Protein AF-A0A445FEH7-F1 (afdb_monomer_lite)

Foldseek 3Di:
DVVLQVVLVCCLVPVPDPPVVVVPVVNVVSNVVSVVVVVVVVVVVVVVVVVCVVPPDDCVVCPPVD

Structure (mmCIF, N/CA/C/O backbone):
data_AF-A0A445FEH7-F1
#
_entry.id   AF-A0A445FEH7-F1
#
loop_
_atom_site.group_PDB
_atom_site.id
_atom_site.type_symbol
_atom_site.label_atom_id
_atom_site.label_alt_id
_atom_site.label_comp_id
_atom_site.label_asym_id
_atom_site.label_entity_id
_atom_site.label_seq_id
_atom_site.pdbx_PDB_ins_code
_atom_site.Cartn_x
_atom_site.Cartn_y
_atom_site.Cartn_z
_atom_site.occupancy
_atom_site.B_iso_or_equiv
_atom_site.auth_seq_id
_atom_site.auth_comp_id
_atom_site.auth_asym_id
_atom_site.auth_atom_id
_atom_site.pdbx_PDB_model_num
ATOM 1 N N . GLY A 1 1 ? -2.906 -4.088 2.553 1.00 94.81 1 GLY A N 1
ATOM 2 C CA . GLY A 1 1 ? -1.650 -3.397 2.895 1.00 94.81 1 GLY A CA 1
ATOM 3 C C . GLY A 1 1 ? -0.445 -4.167 2.411 1.00 94.81 1 GLY A C 1
ATOM 4 O O . GLY A 1 1 ? 0.060 -3.857 1.348 1.00 94.81 1 GLY A O 1
ATOM 5 N N . SER A 1 2 ? -0.028 -5.217 3.117 1.00 97.56 2 SER A N 1
ATOM 6 C CA . SER A 1 2 ? 1.215 -5.957 2.828 1.00 97.56 2 SER A CA 1
ATOM 7 C C . SER A 1 2 ? 1.360 -6.446 1.381 1.00 97.56 2 SER A C 1
ATOM 9 O O . SER A 1 2 ? 2.445 -6.369 0.818 1.00 97.56 2 SER A O 1
ATOM 11 N N . LEU A 1 3 ? 0.270 -6.868 0.730 1.00 98.25 3 LEU A N 1
ATOM 12 C CA . LEU A 1 3 ? 0.316 -7.253 -0.687 1.00 98.25 3 LEU A CA 1
ATOM 13 C C . LEU A 1 3 ? 0.720 -6.099 -1.619 1.00 98.25 3 LEU A C 1
ATOM 15 O O . LEU A 1 3 ? 1.419 -6.343 -2.593 1.00 98.25 3 LEU A O 1
ATOM 19 N N . THR A 1 4 ? 0.353 -4.847 -1.325 1.00 98.19 4 THR A N 1
ATOM 20 C CA . THR A 1 4 ? 0.767 -3.704 -2.162 1.00 98.19 4 THR A CA 1
ATOM 21 C C . THR A 1 4 ? 2.269 -3.445 -2.029 1.00 98.19 4 THR A C 1
ATOM 23 O O . THR A 1 4 ? 2.918 -3.084 -3.004 1.00 98.19 4 THR A O 1
ATOM 26 N N . ILE A 1 5 ? 2.840 -3.703 -0.846 1.00 98.50 5 ILE A N 1
ATOM 27 C CA . ILE A 1 5 ? 4.289 -3.659 -0.602 1.00 98.50 5 ILE A CA 1
ATOM 28 C C . ILE A 1 5 ? 4.993 -4.765 -1.393 1.00 98.50 5 ILE A C 1
ATOM 30 O O . ILE A 1 5 ? 6.019 -4.511 -2.019 1.00 98.50 5 ILE A O 1
ATOM 34 N N . VAL A 1 6 ? 4.437 -5.980 -1.419 1.00 98.50 6 VAL A N 1
ATOM 35 C CA . VAL A 1 6 ? 4.968 -7.078 -2.244 1.00 98.50 6 VAL A CA 1
ATOM 36 C C . VAL A 1 6 ? 4.933 -6.709 -3.728 1.00 98.50 6 VAL A C 1
ATOM 38 O O . VAL A 1 6 ? 5.926 -6.899 -4.425 1.00 98.50 6 VAL A O 1
ATOM 41 N N . VAL A 1 7 ? 3.837 -6.109 -4.204 1.00 98.56 7 VAL A N 1
ATOM 42 C CA . VAL A 1 7 ? 3.743 -5.582 -5.574 1.00 98.56 7 VAL A CA 1
ATOM 43 C C . VAL A 1 7 ? 4.839 -4.547 -5.844 1.00 98.56 7 VAL A C 1
ATOM 45 O O . VAL A 1 7 ? 5.486 -4.641 -6.882 1.00 98.56 7 VAL A O 1
ATOM 48 N N . ALA A 1 8 ? 5.123 -3.629 -4.912 1.00 98.50 8 ALA A N 1
ATOM 49 C CA . ALA A 1 8 ? 6.214 -2.660 -5.062 1.00 98.50 8 ALA A CA 1
ATOM 50 C C . ALA A 1 8 ? 7.571 -3.352 -5.292 1.00 98.50 8 ALA A C 1
ATOM 52 O O . ALA A 1 8 ? 8.295 -3.017 -6.231 1.00 98.50 8 ALA A O 1
ATOM 53 N N . HIS A 1 9 ? 7.892 -4.363 -4.478 1.00 98.69 9 HIS A N 1
ATOM 54 C CA . HIS A 1 9 ? 9.141 -5.121 -4.594 1.00 98.69 9 HIS A CA 1
ATOM 55 C C . HIS A 1 9 ? 9.208 -5.936 -5.893 1.00 98.69 9 HIS A C 1
ATOM 57 O O . HIS A 1 9 ? 10.252 -5.966 -6.550 1.00 98.69 9 HIS A O 1
ATOM 63 N N . HIS A 1 10 ? 8.100 -6.562 -6.302 1.00 98.69 10 HIS A N 1
ATOM 64 C CA . HIS A 1 10 ? 8.031 -7.300 -7.561 1.00 98.69 10 HIS A CA 1
ATOM 65 C C . HIS A 1 10 ? 8.146 -6.383 -8.779 1.00 98.69 10 HIS A C 1
ATOM 67 O O . HIS A 1 10 ? 8.902 -6.701 -9.681 1.00 98.69 10 HIS A O 1
ATOM 73 N N . MET A 1 11 ? 7.475 -5.231 -8.813 1.00 98.25 11 MET A N 1
ATOM 74 C CA . MET A 1 11 ? 7.554 -4.312 -9.957 1.00 98.25 11 MET A CA 1
ATOM 75 C C . MET A 1 11 ? 8.935 -3.665 -10.104 1.00 98.25 11 MET A C 1
ATOM 77 O O . MET A 1 11 ? 9.366 -3.396 -11.223 1.00 98.25 11 MET A O 1
ATOM 81 N N . TYR A 1 12 ? 9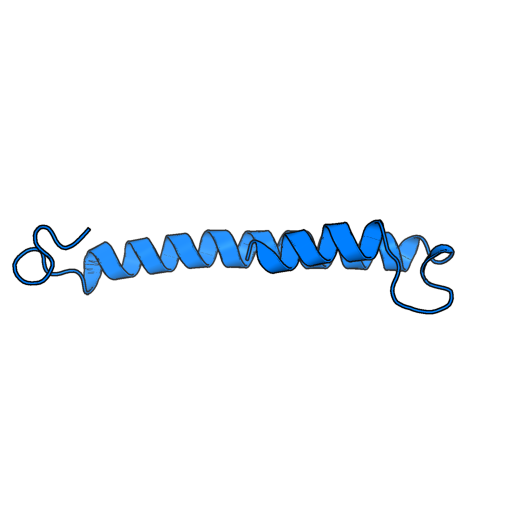.636 -3.428 -8.992 1.00 94.69 12 TYR A N 1
ATOM 82 C CA . TYR A 1 12 ? 11.017 -2.951 -9.026 1.00 94.69 12 TYR A CA 1
ATOM 83 C C . TYR A 1 12 ? 11.979 -4.018 -9.579 1.00 94.69 12 TYR A C 1
ATOM 85 O O . TYR A 1 12 ? 12.805 -3.701 -10.430 1.00 94.69 12 TYR A O 1
ATOM 93 N N . SER A 1 13 ? 11.859 -5.272 -9.132 1.00 97.81 13 SER A N 1
ATOM 94 C CA . SER A 1 13 ? 12.775 -6.366 -9.507 1.00 97.81 13 SER A CA 1
ATOM 95 C C . SER A 1 13 ? 12.425 -7.070 -10.824 1.00 97.81 13 SER A C 1
ATOM 97 O O . SER A 1 13 ? 13.310 -7.595 -11.495 1.00 97.81 13 SER A O 1
ATOM 99 N N . MET A 1 14 ? 11.150 -7.066 -11.210 1.00 98.25 14 MET A N 1
ATOM 100 C CA . MET A 1 14 ? 10.606 -7.688 -12.418 1.00 98.25 14 MET A CA 1
ATOM 101 C C . MET A 1 14 ? 9.694 -6.681 -13.142 1.00 98.25 14 MET A C 1
ATOM 103 O O . MET A 1 14 ? 8.471 -6.761 -13.007 1.00 98.25 14 MET A O 1
ATOM 107 N N . PRO A 1 15 ? 10.260 -5.711 -13.891 1.00 96.81 15 PRO A N 1
ATOM 108 C CA . PRO A 1 15 ? 9.489 -4.680 -14.587 1.00 96.81 15 PRO A CA 1
ATOM 109 C C . PRO A 1 15 ? 8.497 -5.301 -15.589 1.00 96.81 15 PRO A C 1
ATOM 111 O O . PRO A 1 15 ? 8.928 -5.878 -16.588 1.00 96.81 15 PRO A O 1
ATOM 114 N N . PRO A 1 16 ? 7.172 -5.192 -15.365 1.00 97.94 16 PRO A N 1
ATOM 115 C CA . PRO A 1 16 ? 6.187 -5.912 -16.173 1.00 97.94 16 PRO A CA 1
ATOM 116 C C . PRO A 1 16 ? 5.782 -5.167 -17.455 1.00 97.94 16 PRO A C 1
ATOM 118 O O . PRO A 1 16 ? 5.022 -5.704 -18.258 1.00 97.94 16 PRO A O 1
ATOM 121 N N . TYR A 1 17 ? 6.261 -3.932 -17.653 1.00 97.62 17 TYR A N 1
ATOM 122 C CA . TYR A 1 17 ? 5.886 -3.077 -18.780 1.00 97.62 17 TYR A CA 1
ATOM 123 C C . TYR A 1 17 ? 7.081 -2.791 -19.707 1.00 97.62 17 TYR A C 1
ATOM 125 O O . TYR A 1 17 ? 8.189 -2.554 -19.211 1.00 97.62 17 TYR A O 1
ATOM 133 N N . PRO A 1 18 ? 6.880 -2.765 -21.042 1.00 97.50 18 PRO A N 1
ATOM 134 C CA . PRO A 1 18 ? 7.926 -2.394 -21.994 1.00 97.50 18 PRO A CA 1
ATOM 135 C C . PRO A 1 18 ? 8.547 -1.032 -21.665 1.00 97.50 18 PRO A C 1
ATOM 137 O O . PRO A 1 18 ? 7.840 -0.097 -21.300 1.00 97.50 18 PRO A O 1
ATOM 140 N N . TYR A 1 19 ? 9.871 -0.930 -21.802 1.00 97.12 19 TYR A N 1
ATOM 141 C CA . TYR A 1 19 ? 10.674 0.276 -21.536 1.00 97.12 19 TYR A CA 1
ATOM 142 C C . TYR A 1 19 ? 10.675 0.798 -20.087 1.00 97.12 19 TYR A C 1
ATOM 144 O O . TYR A 1 19 ? 11.438 1.709 -19.783 1.00 97.12 19 TYR A O 1
ATOM 152 N N . LEU A 1 20 ? 9.930 0.194 -19.156 1.00 97.44 20 LEU A N 1
ATOM 153 C CA . LEU A 1 20 ? 9.921 0.634 -17.755 1.00 97.44 20 LEU A CA 1
ATOM 154 C C . LEU A 1 20 ? 11.298 0.494 -17.086 1.00 97.44 20 LEU A C 1
ATOM 156 O O . LEU A 1 20 ? 11.672 1.326 -16.269 1.00 97.44 20 LEU A O 1
ATOM 160 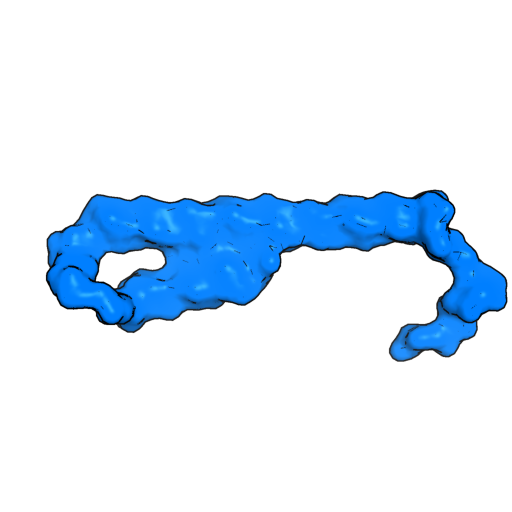N N . ALA A 1 21 ? 12.077 -0.527 -17.459 1.00 96.81 21 ALA A N 1
ATOM 161 C CA . ALA A 1 21 ? 13.400 -0.787 -16.881 1.00 96.81 21 ALA A CA 1
ATOM 162 C C . ALA A 1 21 ? 14.443 0.317 -17.162 1.00 96.81 21 ALA A C 1
ATOM 164 O O . ALA A 1 21 ? 15.480 0.353 -16.504 1.00 96.81 21 ALA A O 1
ATOM 165 N N . ILE A 1 22 ? 14.185 1.193 -18.140 1.00 97.50 22 ILE A N 1
ATOM 166 C CA . ILE A 1 22 ? 15.052 2.331 -18.484 1.00 97.50 22 ILE A CA 1
ATOM 167 C C . ILE A 1 22 ? 14.437 3.682 -18.091 1.00 97.50 22 ILE A C 1
ATOM 169 O O . ILE A 1 22 ? 15.101 4.710 -18.204 1.00 97.50 22 ILE A O 1
ATOM 173 N N . ASP A 1 23 ? 13.194 3.691 -17.604 1.00 98.25 23 ASP A N 1
ATOM 174 C CA . ASP A 1 23 ? 12.531 4.874 -17.056 1.00 98.25 23 ASP A CA 1
ATOM 175 C C . ASP A 1 23 ? 12.642 4.882 -15.521 1.00 98.25 23 ASP A C 1
ATOM 177 O O . ASP A 1 23 ? 11.747 4.459 -14.780 1.00 98.25 23 ASP A O 1
ATOM 181 N N . TYR A 1 24 ? 13.784 5.374 -15.035 1.00 97.56 24 TYR A N 1
ATOM 182 C CA . TYR A 1 24 ? 14.122 5.381 -13.608 1.00 97.56 24 TYR A CA 1
ATOM 183 C C . TYR A 1 24 ? 13.154 6.209 -12.753 1.00 97.56 24 TYR A C 1
ATOM 185 O O . TYR A 1 24 ? 12.880 5.856 -11.603 1.00 97.56 24 TYR A O 1
ATOM 193 N N . GLY A 1 25 ? 12.628 7.307 -13.305 1.00 98.56 25 GLY A N 1
ATOM 194 C CA . GLY A 1 25 ? 11.711 8.197 -12.595 1.00 98.56 25 GLY A CA 1
ATOM 195 C C . GLY A 1 25 ? 10.384 7.505 -12.307 1.00 98.56 25 GLY A C 1
ATOM 196 O O . GLY A 1 25 ? 9.910 7.511 -11.165 1.00 98.56 25 GLY A O 1
ATOM 197 N N . THR A 1 26 ? 9.822 6.841 -13.316 1.00 98.38 26 THR A N 1
ATOM 198 C CA . THR A 1 26 ? 8.585 6.073 -13.161 1.00 98.38 26 THR A CA 1
ATOM 199 C C . THR A 1 26 ? 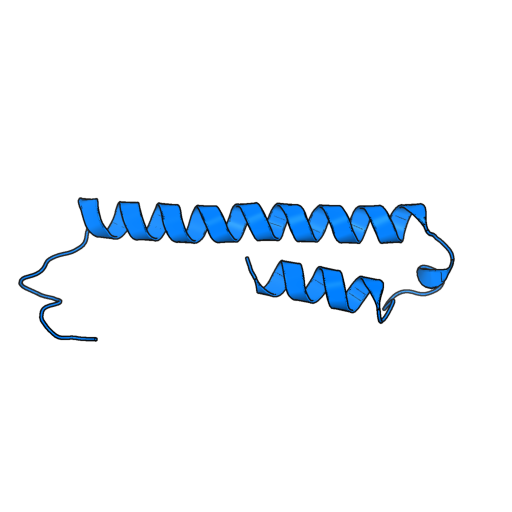8.782 4.875 -12.231 1.00 98.38 26 THR A C 1
ATOM 201 O O . THR A 1 26 ? 7.940 4.648 -11.361 1.00 98.38 26 THR A O 1
ATOM 204 N N . GLN A 1 27 ? 9.904 4.151 -12.321 1.00 98.44 27 GLN A N 1
ATOM 205 C CA . GLN A 1 27 ? 10.175 3.007 -11.439 1.00 98.44 27 GLN A CA 1
ATOM 206 C C . GLN A 1 27 ? 10.242 3.416 -9.956 1.00 98.44 27 GLN A C 1
ATOM 208 O O . GLN A 1 27 ? 9.582 2.797 -9.115 1.00 98.44 27 GLN A O 1
ATOM 213 N N . LEU A 1 28 ? 10.973 4.490 -9.630 1.00 98.50 28 LEU A N 1
ATOM 214 C CA . LEU A 1 28 ? 11.051 5.014 -8.263 1.00 98.50 28 LEU A CA 1
ATOM 215 C C . LEU A 1 28 ? 9.682 5.496 -7.768 1.00 98.50 28 LEU A C 1
ATOM 217 O O . LEU A 1 28 ? 9.296 5.208 -6.633 1.00 98.50 28 LEU A O 1
ATOM 221 N N . SER A 1 29 ? 8.942 6.199 -8.629 1.00 98.62 29 SER A N 1
ATOM 222 C CA . SER A 1 29 ? 7.627 6.756 -8.299 1.00 98.62 29 SER A CA 1
ATOM 223 C C . SER A 1 29 ? 6.605 5.657 -8.001 1.00 98.62 29 SER A C 1
ATOM 225 O O . SER A 1 29 ? 5.883 5.732 -7.008 1.00 98.62 29 SER A O 1
ATOM 227 N N . LEU A 1 30 ? 6.571 4.596 -8.813 1.00 98.50 30 LEU A N 1
ATOM 228 C CA . LEU A 1 30 ? 5.692 3.448 -8.591 1.00 98.50 30 LEU A CA 1
ATOM 229 C C . LEU A 1 30 ? 6.050 2.707 -7.302 1.00 98.50 30 LEU A C 1
ATOM 231 O O . LEU A 1 30 ? 5.143 2.359 -6.543 1.00 98.50 30 LEU A O 1
ATOM 235 N N . PHE A 1 31 ? 7.342 2.507 -7.024 1.00 98.75 31 PHE A N 1
ATOM 236 C CA . PHE A 1 31 ? 7.787 1.870 -5.787 1.00 98.75 31 PHE A CA 1
ATOM 237 C C . PHE A 1 31 ? 7.336 2.668 -4.558 1.00 98.75 31 PHE A C 1
ATOM 239 O O . PHE A 1 31 ? 6.618 2.137 -3.711 1.00 98.75 31 PHE A O 1
ATOM 246 N N . THR A 1 32 ? 7.680 3.960 -4.480 1.00 98.69 32 THR A N 1
ATOM 247 C CA . THR A 1 32 ? 7.311 4.801 -3.326 1.00 98.69 32 THR A CA 1
ATOM 248 C C . THR A 1 32 ? 5.794 4.904 -3.156 1.00 98.69 32 THR A C 1
ATOM 250 O O . THR A 1 32 ? 5.285 4.764 -2.044 1.00 98.69 32 THR A O 1
ATOM 253 N N . HIS A 1 33 ? 5.048 5.037 -4.256 1.00 98.69 33 HIS A N 1
ATOM 254 C CA . HIS A 1 33 ? 3.588 5.086 -4.236 1.00 98.69 33 HIS A CA 1
ATOM 255 C C . HIS A 1 33 ? 2.972 3.830 -3.597 1.00 98.69 33 HIS A C 1
ATOM 257 O O . HIS A 1 33 ? 2.178 3.933 -2.659 1.00 98.69 33 HIS A O 1
ATOM 263 N N . HIS A 1 34 ? 3.373 2.639 -4.051 1.00 98.62 34 HIS A N 1
ATOM 264 C CA . HIS A 1 34 ? 2.825 1.375 -3.547 1.00 98.62 34 HIS A CA 1
ATOM 265 C C . HIS A 1 34 ? 3.263 1.068 -2.108 1.00 98.62 34 HIS A C 1
ATOM 267 O O . HIS A 1 34 ? 2.480 0.487 -1.346 1.00 98.62 34 HIS A O 1
ATOM 273 N N . MET A 1 35 ? 4.474 1.488 -1.720 1.00 98.75 35 MET A N 1
ATOM 274 C CA . MET A 1 35 ? 4.969 1.397 -0.343 1.00 98.75 35 MET A CA 1
ATOM 275 C C . MET A 1 35 ? 4.124 2.247 0.611 1.00 98.75 35 MET A C 1
ATOM 277 O O . MET A 1 35 ? 3.658 1.741 1.633 1.00 98.75 35 MET A O 1
ATOM 281 N N . TRP A 1 36 ? 3.863 3.510 0.259 1.00 98.75 36 TRP A N 1
ATOM 282 C CA . TRP A 1 36 ? 3.058 4.412 1.086 1.00 98.75 36 TRP A CA 1
ATOM 283 C C . TRP A 1 36 ? 1.610 3.955 1.212 1.00 98.75 36 TRP A C 1
ATOM 285 O O . TRP A 1 36 ? 1.093 3.879 2.326 1.00 98.75 36 TRP A O 1
ATOM 295 N N . ILE A 1 37 ? 0.969 3.573 0.103 1.00 98.56 37 ILE A N 1
ATOM 296 C CA . ILE A 1 37 ? -0.378 2.985 0.144 1.00 98.56 37 ILE A CA 1
ATOM 297 C C . ILE A 1 37 ? -0.389 1.737 1.030 1.00 98.56 37 ILE A C 1
ATOM 299 O O . ILE A 1 37 ? -1.294 1.554 1.843 1.00 98.56 37 ILE A O 1
ATOM 303 N N . GLY A 1 38 ? 0.638 0.896 0.919 1.00 98.56 38 GLY A N 1
ATOM 304 C CA . GLY A 1 38 ? 0.792 -0.285 1.758 1.00 98.56 38 GLY A CA 1
ATOM 305 C C . GLY A 1 38 ? 0.825 0.043 3.240 1.00 98.56 38 GLY A C 1
ATOM 306 O O . GLY A 1 38 ? 0.070 -0.561 4.005 1.00 98.56 38 GLY A O 1
ATOM 307 N N . GLY A 1 39 ? 1.633 1.034 3.623 1.00 98.31 39 GLY A N 1
ATOM 308 C CA . GLY A 1 39 ? 1.710 1.551 4.986 1.00 98.31 39 GLY A CA 1
ATOM 309 C C . GLY A 1 39 ? 0.364 2.067 5.493 1.00 98.31 39 GLY A C 1
ATOM 310 O O . GLY A 1 39 ? -0.097 1.625 6.546 1.00 98.31 39 GLY A O 1
ATOM 311 N N . PHE A 1 40 ? -0.318 2.915 4.715 1.00 98.56 40 PHE A N 1
ATOM 312 C CA . PHE A 1 40 ? -1.646 3.423 5.075 1.00 98.56 40 PHE A CA 1
ATOM 313 C C . PHE A 1 40 ? -2.658 2.299 5.298 1.00 98.56 40 PHE A C 1
ATOM 315 O O . PHE A 1 40 ? -3.382 2.309 6.289 1.00 98.56 40 PHE A O 1
ATOM 322 N N . LEU A 1 41 ? -2.686 1.298 4.418 1.00 98.50 41 LEU A N 1
ATOM 323 C CA . LEU A 1 41 ? -3.610 0.173 4.540 1.00 98.50 41 LEU A CA 1
ATOM 324 C C . LEU A 1 41 ? -3.280 -0.745 5.728 1.00 98.50 41 LEU A C 1
ATOM 326 O O . LEU A 1 41 ? -4.197 -1.315 6.311 1.00 98.50 41 LEU A O 1
ATOM 330 N N . ILE A 1 42 ? -2.003 -0.916 6.090 1.00 98.62 42 ILE A N 1
ATOM 331 C CA . ILE A 1 42 ? -1.609 -1.693 7.280 1.00 98.62 42 ILE A CA 1
ATOM 332 C C . ILE A 1 42 ? -2.048 -0.966 8.553 1.00 98.62 42 ILE A C 1
ATOM 334 O O . ILE A 1 42 ? -2.716 -1.561 9.397 1.00 98.62 42 ILE A O 1
ATOM 338 N N . VAL A 1 43 ? -1.729 0.325 8.672 1.00 98.56 43 VAL A N 1
ATOM 339 C CA . VAL A 1 43 ? -2.137 1.135 9.829 1.00 98.56 43 VAL A CA 1
ATOM 340 C C . VAL A 1 43 ? -3.662 1.210 9.923 1.00 98.56 43 VAL A C 1
ATOM 342 O O . VAL A 1 43 ? -4.216 1.047 11.006 1.00 98.56 43 VAL A O 1
ATOM 345 N N . SER A 1 44 ? -4.358 1.377 8.795 1.00 98.44 44 SER A N 1
ATOM 346 C CA . SER A 1 44 ? -5.823 1.375 8.748 1.00 98.44 44 SER A CA 1
ATOM 347 C C . SER A 1 44 ? -6.423 0.040 9.197 1.00 98.44 44 SER A C 1
ATOM 349 O O . SER A 1 44 ? -7.423 0.045 9.910 1.00 98.44 44 SER A O 1
ATOM 351 N N . ALA A 1 45 ? -5.817 -1.098 8.844 1.00 98.50 45 ALA A N 1
ATOM 352 C CA . ALA A 1 45 ? -6.273 -2.403 9.321 1.00 98.50 45 ALA A CA 1
ATOM 353 C C . ALA A 1 45 ? -6.158 -2.522 10.850 1.00 98.50 45 ALA A C 1
ATOM 355 O O . ALA A 1 45 ? -7.108 -2.951 11.500 1.00 98.50 45 ALA A O 1
ATOM 356 N N . ALA A 1 46 ? -5.042 -2.075 11.436 1.00 98.50 46 ALA A N 1
ATOM 357 C CA . ALA A 1 46 ? -4.876 -2.045 12.890 1.00 98.50 46 ALA A CA 1
ATOM 358 C C . ALA A 1 46 ? -5.858 -1.073 13.570 1.00 98.50 46 ALA A C 1
ATOM 36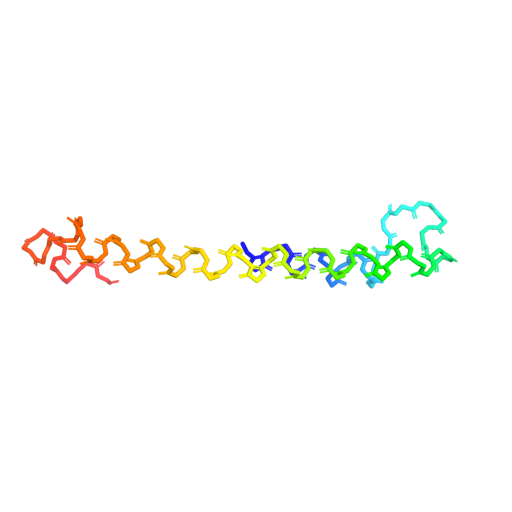0 O O . ALA A 1 46 ? -6.429 -1.399 14.609 1.00 98.50 46 ALA A O 1
ATOM 361 N N . ALA A 1 47 ? -6.101 0.096 12.969 1.00 98.56 47 ALA A N 1
ATOM 362 C CA . ALA A 1 47 ? -7.077 1.058 13.471 1.00 98.56 47 ALA A CA 1
ATOM 363 C C . ALA A 1 47 ? -8.497 0.470 13.482 1.00 98.56 47 ALA A C 1
ATOM 365 O O . ALA A 1 47 ? -9.186 0.561 14.495 1.00 98.56 47 ALA A O 1
ATOM 366 N N . HIS A 1 48 ? -8.920 -0.184 12.397 1.00 98.62 48 HIS A N 1
ATOM 367 C CA . HIS A 1 48 ? -10.218 -0.858 12.349 1.00 98.62 48 HIS A CA 1
ATOM 368 C C . HIS A 1 48 ? -10.307 -2.024 13.335 1.00 98.62 48 HIS A C 1
ATOM 370 O O . HIS A 1 48 ? -11.339 -2.172 13.982 1.00 98.62 48 HIS A O 1
ATOM 376 N N . ALA A 1 49 ? -9.233 -2.801 13.513 1.00 98.12 49 ALA A N 1
ATOM 377 C CA . ALA A 1 49 ? -9.192 -3.844 14.535 1.00 98.12 49 ALA A CA 1
ATOM 378 C C . ALA A 1 49 ? -9.410 -3.256 15.939 1.00 98.12 49 ALA A C 1
ATOM 380 O O . ALA A 1 49 ? -10.247 -3.749 16.686 1.00 98.12 49 ALA A O 1
ATOM 381 N N . ALA A 1 50 ? -8.738 -2.154 16.285 1.00 98.44 50 ALA A N 1
ATOM 382 C CA . ALA A 1 50 ? -8.945 -1.483 17.568 1.00 98.44 50 ALA A CA 1
ATOM 383 C C . ALA A 1 50 ? -10.373 -0.925 17.722 1.00 98.44 50 ALA A C 1
ATOM 385 O O . ALA A 1 50 ? -10.965 -1.048 18.792 1.00 98.44 50 ALA A O 1
ATOM 386 N N . ILE A 1 51 ? -10.945 -0.342 16.662 1.00 98.44 51 ILE A N 1
ATOM 387 C CA . ILE A 1 51 ? -12.331 0.151 16.672 1.00 98.44 51 ILE A CA 1
ATOM 388 C C . ILE A 1 51 ? -13.307 -0.997 16.948 1.00 98.44 51 ILE A C 1
ATOM 390 O O . ILE A 1 51 ? -14.171 -0.849 17.811 1.00 98.44 51 ILE A O 1
ATOM 394 N N . PHE A 1 52 ? -13.133 -2.136 16.274 1.00 98.00 52 PHE A N 1
ATOM 395 C CA . PHE A 1 52 ? -13.928 -3.341 16.499 1.00 98.00 52 PHE A CA 1
ATOM 396 C C . PHE A 1 52 ? -13.824 -3.818 17.954 1.00 98.00 52 PHE A C 1
ATOM 398 O O . PHE A 1 52 ? -14.846 -3.995 18.609 1.00 98.00 52 PHE A O 1
ATOM 405 N N . MET A 1 53 ? -12.605 -3.923 18.498 1.00 97.69 53 MET A N 1
ATOM 406 C CA . MET A 1 53 ? -12.393 -4.362 19.886 1.00 97.69 53 MET A CA 1
ATOM 407 C C . MET A 1 53 ? -13.068 -3.459 20.926 1.00 97.69 53 MET A C 1
ATOM 409 O O . MET A 1 53 ? -13.405 -3.923 22.010 1.00 97.69 53 MET A O 1
ATOM 413 N N . VAL A 1 54 ? -13.248 -2.171 20.625 1.00 97.81 54 VAL A N 1
ATOM 414 C CA . VAL A 1 54 ? -13.886 -1.216 21.543 1.00 97.81 54 VAL A CA 1
ATOM 415 C C . VAL A 1 54 ? -15.404 -1.193 21.391 1.00 97.81 54 VAL A C 1
ATOM 417 O O . VAL A 1 54 ? -16.104 -0.988 22.380 1.00 97.81 54 VAL A O 1
ATOM 420 N N . ARG A 1 55 ? -15.917 -1.314 20.164 1.00 98.06 55 ARG A N 1
ATOM 421 C CA . ARG A 1 55 ? -17.332 -1.045 19.873 1.00 98.06 55 ARG A CA 1
ATOM 422 C C . ARG A 1 55 ? -18.179 -2.293 19.693 1.00 98.06 55 ARG A C 1
ATOM 424 O O . ARG A 1 55 ? -19.336 -2.273 20.096 1.00 98.06 55 ARG A O 1
ATOM 431 N N . ASP A 1 56 ? -17.602 -3.336 19.109 1.00 97.44 56 ASP A N 1
ATOM 432 C CA . ASP A 1 56 ? -18.367 -4.451 18.548 1.00 97.44 56 ASP A CA 1
ATOM 433 C C . ASP A 1 56 ? -17.930 -5.817 19.102 1.00 97.44 56 ASP A C 1
ATOM 435 O O . AS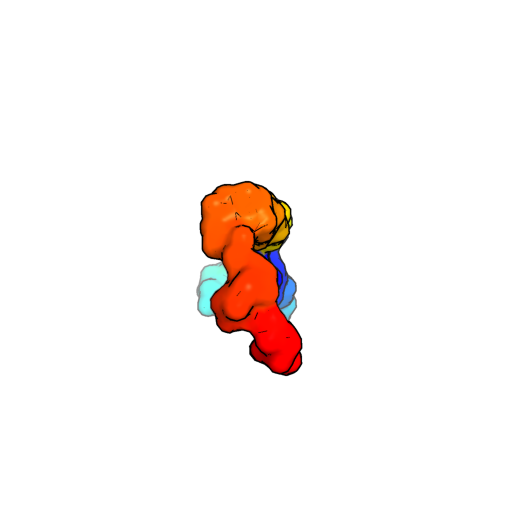P A 1 56 ? -18.612 -6.816 18.879 1.00 97.44 56 ASP A O 1
ATOM 439 N N . TYR A 1 57 ? -16.803 -5.883 19.816 1.00 96.00 57 TYR A N 1
ATOM 440 C CA . TYR A 1 57 ? -16.345 -7.107 20.467 1.00 96.00 57 TYR A CA 1
ATOM 441 C C . TYR A 1 57 ? -17.161 -7.406 21.731 1.00 96.00 57 TYR A C 1
ATOM 443 O O . TYR A 1 57 ? -17.255 -6.572 22.635 1.00 96.00 57 TYR A O 1
ATOM 451 N N . ASP A 1 58 ? -17.699 -8.623 21.812 1.00 96.50 58 ASP A N 1
ATOM 452 C CA . ASP A 1 58 ? -18.439 -9.141 22.959 1.00 96.50 58 ASP A CA 1
ATOM 453 C C . ASP A 1 58 ? -17.718 -10.377 23.532 1.00 96.50 58 ASP A C 1
ATOM 455 O O . ASP A 1 58 ? -17.761 -11.463 22.939 1.00 96.50 58 ASP A O 1
ATOM 459 N N . PRO A 1 59 ? -17.086 -10.260 24.716 1.00 93.44 59 PRO A N 1
ATOM 460 C CA . PRO A 1 59 ? -16.353 -11.360 25.332 1.00 93.44 59 PRO A CA 1
ATOM 461 C C . PRO A 1 59 ? -17.247 -12.509 25.802 1.00 93.44 59 PRO A C 1
ATOM 463 O O . PRO A 1 59 ? -16.710 -13.538 26.188 1.00 93.44 59 PRO A O 1
ATOM 466 N N . THR A 1 60 ? -18.573 -12.355 25.830 1.00 95.25 60 THR A N 1
ATOM 467 C CA . THR A 1 60 ? -19.503 -13.445 26.163 1.00 95.25 60 THR A CA 1
ATOM 468 C C . THR A 1 60 ? -19.846 -14.305 24.952 1.00 95.25 60 THR A C 1
ATOM 470 O O . THR A 1 60 ? -20.185 -15.476 25.116 1.00 95.25 60 THR A O 1
ATOM 473 N N . ILE A 1 61 ? -19.720 -13.739 23.746 1.00 94.50 61 ILE A N 1
ATOM 474 C CA . ILE A 1 61 ? -19.974 -14.428 22.478 1.00 94.50 61 ILE A CA 1
ATOM 475 C C . ILE A 1 61 ? -18.682 -15.030 21.928 1.00 94.50 61 ILE A C 1
ATOM 477 O O . ILE A 1 61 ? -18.706 -16.152 21.446 1.00 94.50 61 ILE A O 1
ATOM 481 N N . GLN A 1 62 ? -17.571 -14.294 22.001 1.00 92.25 62 GLN A N 1
ATOM 482 C CA . GLN A 1 62 ? -16.302 -14.627 21.334 1.00 92.25 62 GLN A CA 1
ATOM 483 C C . GLN A 1 62 ? -15.278 -15.268 22.288 1.00 92.25 62 GLN A C 1
ATOM 485 O O . GLN A 1 62 ? -14.061 -15.158 22.109 1.00 92.25 62 GLN A O 1
ATOM 490 N N . TYR A 1 63 ? -15.761 -15.872 23.374 1.00 91.62 63 TYR A N 1
ATOM 491 C CA . TYR A 1 63 ? -14.915 -16.446 24.411 1.00 91.62 63 TYR A CA 1
ATOM 492 C C . TYR A 1 63 ? -14.239 -17.735 23.931 1.00 91.62 63 TYR A C 1
ATOM 494 O O . TYR A 1 63 ? -14.909 -18.737 23.710 1.00 91.62 63 TYR A O 1
ATOM 502 N N . ASN A 1 64 ? -12.900 -17.737 23.908 1.00 85.88 64 ASN A N 1
ATOM 503 C CA . ASN A 1 64 ? -12.069 -18.913 23.614 1.00 85.88 64 ASN A CA 1
ATOM 504 C C . ASN A 1 64 ? -12.248 -19.489 22.190 1.00 85.88 64 ASN A C 1
ATOM 506 O O . ASN A 1 64 ? -12.145 -20.698 21.994 1.00 85.88 64 ASN A O 1
ATOM 510 N N . ASP A 1 65 ? -12.466 -18.604 21.214 1.00 89.44 65 ASP A N 1
ATOM 511 C CA . ASP A 1 65 ? -12.663 -18.943 19.795 1.00 89.44 65 ASP A CA 1
ATOM 512 C C . ASP A 1 65 ? -11.409 -18.720 18.915 1.00 89.44 65 ASP A C 1
ATOM 514 O O . ASP A 1 65 ? -11.511 -18.663 17.686 1.00 89.44 65 ASP A O 1
ATOM 518 N N . LEU A 1 66 ? -10.229 -18.550 19.529 1.00 77.12 66 LEU A N 1
ATOM 519 C CA . LEU A 1 66 ? -8.931 -18.455 18.835 1.00 77.12 66 LEU A CA 1
ATOM 520 C C . LEU A 1 66 ? -8.341 -19.844 18.571 1.00 77.12 66 LEU A C 1
ATOM 522 O O . LEU A 1 66 ? -7.831 -20.047 17.446 1.00 77.12 66 LEU A O 1
#

pLDDT: mean 97.05, std 3.38, range [77.12, 98.75]

Sequence (66 aa):
GSLTIVVAHHMY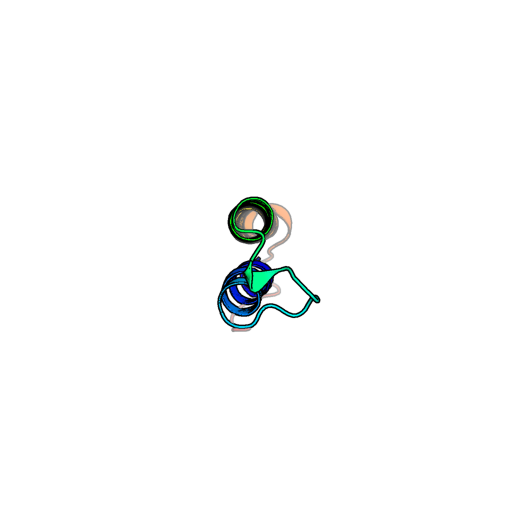SMPPYPYLAIDYGTQLSLFTHHMWIGGFLIVSAAAHAAIFMVRDYDPTIQYNDL

Secondary structure (DSSP, 8-state):
-HHHHHHHHHHHHS--STTGGG-HHHHHHHHHHHHHHHHHHHHHHHHHHHHHHHHT--TTTSTT--

InterPro domains:
  IPR001280 Photosystem I PsaA/PsaB [PF00223] (1-65)
  IPR036408 Photosystem I PsaA/PsaB superfamily [G3DSA:1.20.1130.10] (1-66)
  IPR036408 Photosystem I PsaA/PsaB superfamily [SSF81558] (1-65)

Organism: Glycine soja (NCBI:txid3848)

Radius of gyration: 18.43 Å; chains: 1; bounding box: 35×27×48 Å